Protein AF-A0A1V4ZPW0-F1 (afdb_monomer)

Solvent-accessible surface area (backbone atoms only — not comparable to full-atom values): 7933 Å² total; per-resid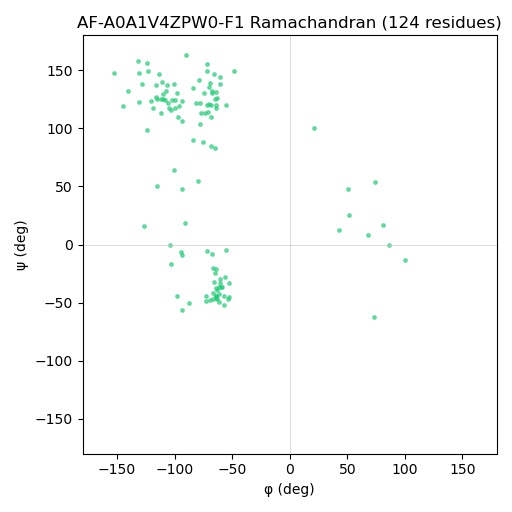ue (Å²): 132,87,80,79,78,72,47,75,40,82,42,55,74,86,48,45,63,61,53,55,51,51,39,50,75,73,66,39,44,84,73,50,71,47,78,46,73,70,92,68,37,38,42,32,38,43,30,31,36,48,96,92,44,53,44,28,39,36,30,70,43,55,82,87,48,66,41,77,53,52,36,92,83,38,66,76,41,47,64,49,57,50,47,38,34,59,51,67,65,43,45,60,46,87,61,87,72,76,69,85,78,88,52,88,77,69,94,70,74,42,93,75,76,76,74,77,77,71,95,70,82,81,76,77,75,130

Radius of gyration: 17.4 Å; Cα contacts (8 Å, |Δi|>4): 167; chains: 1; bounding box: 44×33×61 Å

Mean predicted aligned error: 10.49 Å

pLDDT: mean 77.68, std 17.96, range [37.91, 94.94]

Structure (mmCIF, N/CA/C/O backbone):
data_AF-A0A1V4ZPW0-F1
#
_entry.id   AF-A0A1V4ZPW0-F1
#
loop_
_atom_site.group_PDB
_atom_site.id
_atom_site.type_symbol
_atom_site.label_atom_id
_atom_site.label_alt_id
_atom_site.label_comp_id
_atom_site.label_asym_id
_atom_site.label_entity_id
_atom_site.label_seq_id
_atom_site.pdbx_PDB_ins_code
_atom_site.Cartn_x
_atom_site.Cartn_y
_atom_site.Cartn_z
_atom_site.occupancy
_atom_site.B_iso_or_equiv
_atom_site.auth_seq_id
_atom_site.auth_comp_id
_atom_site.auth_asym_id
_atom_site.auth_atom_id
_atom_site.pdbx_PDB_model_num
ATOM 1 N N . MET A 1 1 ? -31.311 -1.980 -9.239 1.00 44.72 1 MET A N 1
ATOM 2 C CA . MET A 1 1 ? -29.974 -2.332 -8.716 1.00 44.72 1 MET A CA 1
ATOM 3 C C . MET A 1 1 ? -29.218 -1.032 -8.534 1.00 44.72 1 MET A C 1
ATOM 5 O O . MET A 1 1 ? -28.925 -0.389 -9.532 1.00 44.72 1 MET A O 1
ATOM 9 N N . ASN A 1 2 ? -28.993 -0.593 -7.296 1.00 51.19 2 ASN A N 1
ATOM 10 C CA . ASN A 1 2 ? -28.161 0.583 -7.054 1.00 51.19 2 ASN A CA 1
ATOM 11 C C . ASN A 1 2 ? -26.709 0.144 -7.215 1.00 51.19 2 ASN A C 1
ATOM 13 O O . ASN A 1 2 ? -26.233 -0.698 -6.460 1.00 51.19 2 ASN A O 1
ATOM 17 N N . VAL A 1 3 ? -26.040 0.659 -8.242 1.00 61.50 3 VAL A N 1
ATOM 18 C CA . VAL A 1 3 ? -24.603 0.462 -8.412 1.00 61.50 3 VAL A CA 1
ATOM 19 C C . VAL A 1 3 ? -23.928 1.430 -7.450 1.00 61.50 3 VAL A C 1
ATOM 21 O O . VAL A 1 3 ? -23.930 2.637 -7.683 1.00 61.50 3 VAL A O 1
ATOM 24 N N . GLU A 1 4 ? -23.417 0.921 -6.332 1.00 62.97 4 GLU A N 1
ATOM 25 C CA . GLU A 1 4 ? -22.574 1.731 -5.459 1.00 62.97 4 GLU A CA 1
ATOM 26 C C . GLU A 1 4 ? -21.258 2.015 -6.185 1.00 62.97 4 GLU A C 1
ATOM 28 O O . GLU A 1 4 ? -20.538 1.105 -6.598 1.00 62.97 4 GLU A O 1
ATOM 33 N N . VAL A 1 5 ? -20.972 3.298 -6.400 1.00 68.38 5 VAL A N 1
ATOM 34 C CA . VAL A 1 5 ? -19.751 3.729 -7.078 1.00 68.38 5 VAL A CA 1
ATOM 35 C C . VAL A 1 5 ? -18.583 3.539 -6.116 1.00 68.38 5 VAL A C 1
ATOM 37 O O . VAL A 1 5 ? -18.486 4.227 -5.099 1.00 68.38 5 VAL A O 1
ATOM 40 N N . GLN A 1 6 ? -17.687 2.609 -6.440 1.00 71.25 6 GLN A N 1
ATOM 41 C CA . GLN A 1 6 ? -16.445 2.414 -5.699 1.00 71.25 6 GLN A CA 1
ATOM 42 C C . GLN A 1 6 ? -15.570 3.666 -5.830 1.00 71.25 6 GLN A C 1
ATOM 44 O O . GLN A 1 6 ? -15.190 4.065 -6.931 1.00 71.25 6 GLN A O 1
ATOM 49 N N . GLN A 1 7 ? -15.249 4.298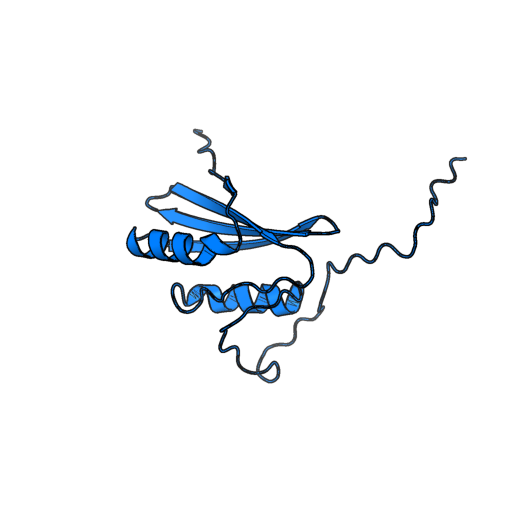 -4.701 1.00 83.31 7 GLN A N 1
ATOM 50 C CA . GLN A 1 7 ? -14.429 5.507 -4.685 1.00 83.31 7 GLN A CA 1
ATOM 51 C C . GLN A 1 7 ? -12.946 5.141 -4.776 1.00 83.31 7 GLN A C 1
ATOM 53 O O . GLN A 1 7 ? -12.424 4.423 -3.918 1.00 83.31 7 GLN A O 1
ATOM 58 N N . ILE A 1 8 ? -12.271 5.658 -5.805 1.00 91.12 8 ILE A N 1
ATOM 59 C CA . ILE A 1 8 ? -10.820 5.558 -5.984 1.00 91.12 8 ILE A CA 1
ATOM 60 C C . ILE A 1 8 ? -10.214 6.923 -5.671 1.00 91.12 8 ILE A C 1
ATOM 62 O O . ILE A 1 8 ? -10.569 7.921 -6.293 1.00 91.12 8 ILE A O 1
ATOM 66 N N . ILE A 1 9 ? -9.309 6.959 -4.701 1.00 93.06 9 ILE A N 1
ATOM 67 C CA . ILE A 1 9 ? -8.619 8.170 -4.262 1.00 93.06 9 ILE A CA 1
ATOM 68 C C . ILE A 1 9 ? -7.145 8.013 -4.577 1.00 93.06 9 ILE A C 1
ATOM 70 O O . ILE A 1 9 ? -6.514 7.041 -4.163 1.00 93.06 9 ILE A O 1
ATOM 74 N N . GLU A 1 10 ? -6.598 8.974 -5.307 1.00 93.25 10 GLU A N 1
ATOM 75 C CA . GLU A 1 10 ? -5.167 9.024 -5.567 1.00 93.25 10 GLU A CA 1
ATOM 76 C C . GLU A 1 10 ? -4.426 9.389 -4.286 1.00 93.25 10 GLU A C 1
ATOM 78 O O . GLU A 1 10 ? -4.861 10.225 -3.494 1.00 93.25 10 GLU A O 1
ATOM 83 N N . THR A 1 11 ? -3.336 8.690 -4.017 1.00 92.44 11 THR A N 1
ATOM 84 C CA . THR A 1 11 ? -2.563 8.850 -2.790 1.00 92.44 11 THR A CA 1
ATOM 85 C C . THR A 1 11 ? -1.091 8.772 -3.137 1.00 92.44 11 THR A C 1
ATOM 87 O O . THR A 1 11 ? -0.660 7.880 -3.868 1.00 92.44 11 THR A O 1
ATOM 90 N N . ASN A 1 12 ? -0.316 9.721 -2.620 1.00 92.81 12 ASN A N 1
ATOM 91 C CA . ASN A 1 12 ? 1.124 9.711 -2.814 1.00 92.81 12 ASN A CA 1
ATOM 92 C C . ASN A 1 12 ? 1.757 8.589 -1.996 1.00 92.81 12 ASN A C 1
ATOM 94 O O . ASN A 1 12 ? 1.250 8.184 -0.950 1.00 92.81 12 ASN A O 1
ATOM 98 N N . LEU A 1 13 ? 2.922 8.129 -2.443 1.00 90.12 13 LEU A N 1
ATOM 99 C CA . LEU A 1 13 ? 3.673 7.097 -1.739 1.00 90.12 13 LEU A CA 1
ATOM 100 C C . LEU A 1 13 ? 4.032 7.508 -0.297 1.00 90.12 13 LEU A C 1
ATOM 102 O O . LEU A 1 13 ? 3.975 6.673 0.604 1.00 90.12 13 LEU A O 1
ATOM 106 N N . SER A 1 14 ? 4.348 8.789 -0.072 1.00 91.12 14 SER A N 1
ATOM 107 C CA . SER A 1 14 ? 4.634 9.352 1.258 1.00 91.12 14 SER A CA 1
ATOM 108 C C . SER A 1 14 ? 3.458 9.227 2.225 1.00 91.12 14 SER A C 1
ATOM 110 O O . SER A 1 14 ? 3.653 9.029 3.423 1.00 91.12 14 SER A O 1
ATOM 112 N N . ASP A 1 15 ? 2.239 9.301 1.695 1.00 92.81 15 ASP A N 1
ATOM 113 C CA . ASP A 1 15 ? 1.011 9.387 2.482 1.00 92.81 15 ASP A CA 1
ATOM 114 C C . ASP A 1 15 ? 0.384 8.006 2.711 1.00 92.81 15 ASP A C 1
ATOM 116 O O . ASP A 1 15 ? -0.561 7.872 3.490 1.00 92.81 15 ASP A O 1
ATOM 120 N N . LEU A 1 16 ? 0.933 6.954 2.089 1.00 92.06 16 LEU A N 1
ATOM 121 C CA . LEU A 1 16 ? 0.424 5.589 2.196 1.00 92.06 16 LEU A CA 1
ATOM 122 C C . LEU A 1 16 ? 0.371 5.112 3.655 1.00 92.06 16 LEU A C 1
ATOM 124 O O . LEU A 1 16 ? -0.679 4.670 4.112 1.00 92.06 16 LEU A O 1
ATOM 128 N N . LEU A 1 17 ? 1.471 5.213 4.407 1.00 93.31 17 LEU A N 1
ATOM 129 C CA . LEU A 1 17 ? 1.503 4.765 5.807 1.00 93.31 17 LEU A CA 1
ATOM 130 C C . LEU A 1 17 ? 0.515 5.533 6.708 1.00 93.31 17 LEU A C 1
ATOM 132 O O . LEU A 1 17 ? -0.257 4.874 7.418 1.00 93.31 17 LEU A O 1
ATOM 136 N N . PRO A 1 18 ? 0.478 6.882 6.680 1.00 94.25 18 PRO A N 1
ATOM 137 C CA . PRO A 1 18 ? -0.536 7.656 7.392 1.00 94.25 18 PRO A CA 1
ATOM 138 C C . PRO A 1 18 ? -1.968 7.2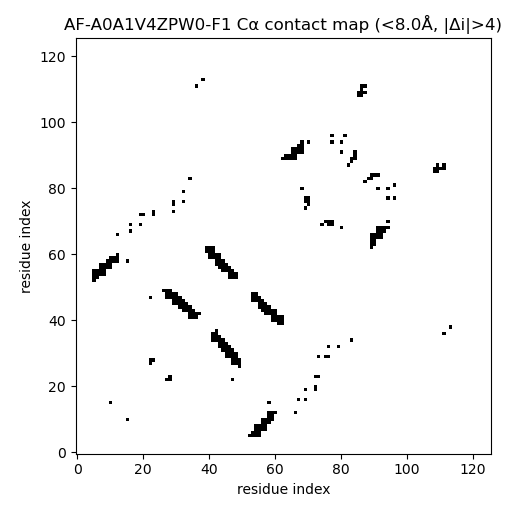31 7.052 1.00 94.25 18 PRO A C 1
ATOM 140 O O . PRO A 1 18 ? -2.765 6.988 7.958 1.00 94.25 18 PRO A O 1
ATOM 143 N N . VAL A 1 19 ? -2.286 7.069 5.763 1.00 94.12 19 VAL A N 1
ATOM 144 C CA . VAL A 1 19 ? -3.626 6.676 5.303 1.00 94.12 19 VAL A CA 1
ATOM 145 C C . VAL A 1 19 ? -3.999 5.283 5.804 1.00 94.12 19 VAL A C 1
ATOM 147 O O . VAL A 1 19 ? -5.088 5.087 6.340 1.00 94.12 19 VAL A O 1
ATOM 150 N N . VAL A 1 20 ? -3.098 4.308 5.680 1.00 94.00 20 VAL A N 1
ATOM 151 C CA . VAL A 1 20 ? -3.343 2.925 6.119 1.00 94.00 20 VAL A CA 1
ATOM 152 C C . VAL A 1 20 ? -3.551 2.858 7.634 1.00 94.00 20 VAL A C 1
ATOM 154 O O . VAL A 1 20 ? -4.437 2.140 8.107 1.00 94.00 20 VAL A O 1
ATOM 157 N N . THR A 1 21 ? -2.785 3.645 8.392 1.00 94.38 21 THR A N 1
ATOM 158 C CA . THR A 1 21 ? -2.919 3.752 9.852 1.00 94.38 21 THR A CA 1
ATOM 159 C C . THR A 1 21 ? -4.251 4.388 10.240 1.00 94.38 21 THR A C 1
ATOM 161 O O . THR A 1 21 ? -4.973 3.839 11.072 1.00 94.38 21 THR A O 1
ATOM 164 N N . ALA A 1 22 ? -4.628 5.497 9.593 1.00 94.31 22 ALA A N 1
ATOM 165 C CA . ALA A 1 22 ? -5.920 6.143 9.807 1.00 94.31 22 ALA A CA 1
ATOM 166 C C . ALA A 1 22 ? -7.075 5.169 9.535 1.00 94.31 22 ALA A C 1
ATOM 168 O O . ALA A 1 22 ? -7.965 5.016 10.368 1.00 94.31 22 ALA A O 1
ATOM 169 N N . ARG A 1 23 ? -7.001 4.398 8.442 1.00 93.50 23 ARG A N 1
ATOM 170 C CA . ARG A 1 23 ? -8.018 3.386 8.124 1.00 93.50 23 ARG A CA 1
ATOM 171 C C . ARG A 1 23 ? -8.105 2.270 9.141 1.00 93.50 23 ARG A C 1
ATOM 173 O O . ARG A 1 23 ? -9.204 1.812 9.445 1.00 93.50 23 ARG A O 1
ATOM 180 N N . LYS A 1 24 ? -6.971 1.844 9.693 1.00 92.94 24 LYS A N 1
ATOM 181 C CA . LYS A 1 24 ? -6.968 0.857 10.772 1.00 92.94 24 LYS A CA 1
ATOM 182 C C . LYS A 1 24 ? -7.654 1.404 12.024 1.00 92.94 24 LYS A C 1
ATOM 184 O O . LYS A 1 24 ? -8.481 0.703 12.604 1.00 92.94 24 LYS A O 1
ATOM 189 N N . ASN A 1 25 ? -7.356 2.649 12.393 1.00 93.81 25 ASN A N 1
ATOM 190 C CA . ASN A 1 25 ? -7.954 3.326 13.548 1.00 93.81 25 ASN A CA 1
ATOM 191 C C . ASN A 1 25 ? -9.459 3.575 13.365 1.00 93.81 25 ASN A C 1
ATOM 193 O O . ASN A 1 25 ? -10.222 3.491 14.321 1.00 93.81 25 ASN A O 1
ATOM 197 N N . GLU A 1 26 ? -9.908 3.811 12.132 1.00 92.12 26 GLU A N 1
ATOM 198 C CA . GLU A 1 26 ? -11.326 3.924 11.775 1.00 92.12 26 GLU A CA 1
ATOM 199 C C . GLU A 1 26 ? -12.082 2.582 11.815 1.00 92.12 26 GLU A C 1
ATOM 201 O O . GLU A 1 26 ? -13.303 2.572 11.623 1.00 92.12 26 GLU A O 1
ATOM 206 N N . GLY A 1 27 ? -11.390 1.459 12.041 1.00 92.56 27 GLY A N 1
ATOM 207 C CA . GLY A 1 27 ? -11.974 0.118 12.073 1.00 92.56 27 GLY A CA 1
ATOM 208 C C . GLY A 1 27 ? -12.191 -0.511 10.694 1.00 92.56 27 GLY A C 1
ATOM 209 O O . GLY A 1 27 ? -12.956 -1.467 10.575 1.00 92.56 27 GLY A O 1
ATOM 210 N N . CYS A 1 28 ? -11.548 0.006 9.644 1.00 93.12 28 CYS A N 1
ATOM 211 C CA . CYS A 1 28 ? -11.644 -0.566 8.303 1.00 93.12 28 CYS A CA 1
ATOM 212 C C . CYS A 1 28 ? -10.886 -1.900 8.212 1.00 93.12 28 CYS A C 1
ATOM 214 O O . CYS A 1 28 ? -9.856 -2.109 8.863 1.00 93.12 28 CYS A O 1
ATOM 216 N N . ARG A 1 29 ? -11.364 -2.805 7.352 1.00 92.06 29 ARG A N 1
ATOM 217 C CA . ARG A 1 29 ? -10.655 -4.049 7.011 1.00 92.06 29 ARG A CA 1
ATOM 218 C C . ARG A 1 29 ? -9.950 -3.911 5.668 1.00 92.06 29 ARG A C 1
ATOM 220 O O . ARG A 1 29 ? -10.522 -3.382 4.719 1.00 92.06 29 ARG A O 1
ATOM 227 N N . LEU A 1 30 ? -8.722 -4.417 5.577 1.00 93.00 30 LEU A N 1
ATOM 228 C CA . LEU A 1 30 ? -8.021 -4.558 4.304 1.00 93.00 30 LEU A CA 1
ATOM 229 C C . LEU A 1 30 ? -8.664 -5.701 3.507 1.00 93.00 30 LEU A C 1
ATOM 231 O O . LEU A 1 30 ? -8.679 -6.838 3.977 1.00 93.00 30 LEU A O 1
ATOM 235 N N . VAL A 1 31 ? -9.189 -5.392 2.322 1.00 92.25 31 VAL A N 1
ATOM 236 C CA . VAL A 1 31 ? -9.876 -6.357 1.448 1.00 92.25 31 VAL A CA 1
ATOM 237 C C . VAL A 1 31 ? -8.905 -6.954 0.443 1.00 92.25 31 VAL A C 1
ATOM 239 O O . VAL A 1 31 ? -8.755 -8.170 0.368 1.00 92.25 31 VAL A O 1
ATOM 242 N N . ALA A 1 32 ? -8.248 -6.089 -0.327 1.00 92.00 32 ALA A N 1
ATOM 243 C CA . ALA A 1 32 ? -7.385 -6.497 -1.421 1.00 92.00 32 ALA A CA 1
ATOM 244 C C . ALA A 1 32 ? -6.303 -5.451 -1.679 1.00 92.00 32 ALA A C 1
ATOM 246 O O . ALA A 1 32 ? -6.532 -4.247 -1.535 1.00 92.00 32 ALA A O 1
ATOM 247 N N . ILE A 1 33 ? -5.142 -5.932 -2.114 1.00 93.38 33 ILE A N 1
ATOM 248 C CA . ILE A 1 33 ? -4.086 -5.116 -2.704 1.00 93.38 33 ILE A CA 1
ATOM 249 C C . ILE A 1 33 ? -3.870 -5.657 -4.106 1.00 93.38 33 ILE A C 1
ATOM 251 O O . ILE A 1 33 ? -3.619 -6.848 -4.288 1.00 93.38 33 ILE A O 1
ATOM 255 N N . THR A 1 34 ? -3.996 -4.786 -5.096 1.00 91.56 34 THR A N 1
ATOM 256 C CA . THR A 1 34 ? -3.791 -5.143 -6.500 1.00 91.56 34 THR A CA 1
ATOM 257 C C . THR A 1 34 ? -2.725 -4.245 -7.098 1.00 91.56 34 THR A C 1
ATOM 259 O O . THR A 1 34 ? -2.566 -3.103 -6.673 1.00 91.56 34 THR A O 1
ATOM 262 N N . ALA A 1 35 ? -1.977 -4.773 -8.060 1.00 90.19 35 ALA A N 1
ATOM 263 C CA . ALA A 1 35 ? -0.981 -4.025 -8.807 1.00 90.19 35 ALA A CA 1
ATOM 264 C C . ALA A 1 35 ? -1.217 -4.215 -10.298 1.00 90.19 35 ALA A C 1
ATOM 266 O O . ALA A 1 35 ? -1.492 -5.325 -10.754 1.00 90.19 35 ALA A O 1
ATOM 267 N N . THR A 1 36 ? -1.091 -3.128 -11.047 1.00 89.19 36 THR A N 1
ATOM 268 C CA . THR A 1 36 ? -1.130 -3.119 -12.508 1.00 89.19 36 THR A CA 1
ATOM 269 C C . THR A 1 36 ? 0.061 -2.324 -13.023 1.00 89.19 36 THR A C 1
ATOM 271 O O . THR A 1 36 ? 0.519 -1.385 -12.376 1.00 89.19 36 THR A O 1
ATOM 274 N N . THR A 1 37 ? 0.597 -2.703 -14.180 1.00 84.31 37 THR A N 1
ATOM 275 C CA . THR A 1 37 ? 1.665 -1.950 -14.844 1.00 84.31 37 THR A CA 1
ATOM 276 C C . THR A 1 37 ? 1.115 -1.213 -16.059 1.00 84.31 37 THR A C 1
ATOM 278 O O . THR A 1 37 ? 0.348 -1.777 -16.834 1.00 84.31 37 THR A O 1
ATOM 281 N N . ASN A 1 38 ? 1.528 0.041 -16.232 1.00 79.75 38 ASN A N 1
ATOM 282 C CA . ASN A 1 38 ? 1.230 0.854 -17.412 1.00 79.75 38 ASN A CA 1
ATOM 283 C C . ASN A 1 38 ? 2.532 1.170 -18.175 1.00 79.75 38 ASN A C 1
ATOM 285 O O . ASN A 1 38 ? 2.888 2.326 -18.406 1.00 79.75 38 ASN A O 1
ATOM 289 N N . GLY A 1 39 ? 3.330 0.128 -18.444 1.00 75.75 39 GLY A N 1
ATOM 290 C CA . GLY A 1 39 ? 4.620 0.191 -19.146 1.00 75.75 39 GLY A CA 1
ATOM 291 C C . GLY A 1 39 ? 5.763 0.800 -18.323 1.00 75.75 39 GLY A C 1
ATOM 292 O O . GLY A 1 39 ? 6.748 0.121 -18.017 1.00 75.75 39 GLY A O 1
ATOM 293 N N . ASN A 1 40 ? 5.630 2.070 -17.930 1.00 78.38 40 ASN A N 1
ATOM 294 C CA . ASN A 1 40 ? 6.664 2.835 -17.219 1.00 78.38 40 ASN A CA 1
ATOM 295 C C . ASN A 1 40 ? 6.410 3.000 -15.716 1.00 78.38 40 ASN A C 1
ATOM 297 O O . ASN A 1 40 ? 7.339 3.329 -14.979 1.00 78.38 40 ASN A O 1
ATOM 301 N N . ARG A 1 41 ? 5.178 2.772 -15.252 1.00 87.25 41 ARG A N 1
ATOM 302 C CA . ARG A 1 41 ? 4.768 2.954 -13.851 1.00 87.25 41 ARG A CA 1
ATOM 303 C C . ARG A 1 41 ? 3.991 1.741 -13.348 1.00 87.25 41 ARG A C 1
ATOM 305 O O . ARG A 1 41 ? 3.430 0.985 -14.148 1.00 87.25 41 ARG A O 1
ATOM 312 N N . TYR A 1 42 ? 3.961 1.575 -12.032 1.00 89.56 42 TYR A N 1
ATOM 313 C CA . TYR A 1 42 ? 3.081 0.632 -11.352 1.00 89.56 42 TYR A CA 1
ATOM 314 C C . TYR A 1 42 ? 1.974 1.397 -10.635 1.00 89.56 42 TYR A C 1
ATOM 316 O O . TYR A 1 42 ? 2.241 2.357 -9.915 1.00 89.56 42 TYR A O 1
ATOM 324 N N . GLU A 1 43 ? 0.741 0.954 -10.828 1.00 91.19 43 GLU A N 1
ATOM 325 C CA . GLU A 1 43 ? -0.435 1.437 -10.117 1.00 91.19 43 GLU A CA 1
ATOM 326 C C . GLU A 1 43 ? -0.842 0.380 -9.094 1.00 91.19 43 GLU A C 1
ATOM 328 O O . GLU A 1 43 ? -1.162 -0.755 -9.451 1.00 91.19 43 GLU A O 1
ATOM 333 N N . LEU A 1 44 ? -0.798 0.748 -7.818 1.00 92.50 44 LEU A N 1
ATOM 334 C CA . LEU A 1 44 ? -1.157 -0.096 -6.686 1.00 92.50 44 LEU A CA 1
ATOM 335 C C . LEU A 1 44 ? -2.475 0.384 -6.100 1.00 92.50 44 LEU A C 1
ATOM 337 O O . LEU A 1 44 ? -2.586 1.537 -5.695 1.00 92.50 44 LEU A O 1
ATOM 341 N N . CYS A 1 45 ? -3.458 -0.500 -6.005 1.00 94.00 45 CYS A N 1
ATOM 342 C CA . CYS A 1 45 ? -4.767 -0.191 -5.449 1.00 94.00 45 CYS A CA 1
ATOM 343 C C . CYS A 1 45 ? -4.963 -0.936 -4.126 1.00 94.00 45 CYS A C 1
ATOM 345 O O . CYS A 1 45 ? -5.084 -2.164 -4.105 1.00 94.00 45 CYS A O 1
ATOM 347 N N . TYR A 1 46 ? -5.027 -0.181 -3.030 1.00 94.50 46 TYR A N 1
ATOM 348 C CA . TYR A 1 46 ? -5.296 -0.660 -1.676 1.00 94.50 46 TYR A CA 1
ATOM 349 C C . TYR A 1 46 ? -6.776 -0.471 -1.353 1.00 94.50 46 TYR A C 1
ATOM 351 O O . TYR A 1 46 ? -7.238 0.657 -1.186 1.00 94.50 46 TYR A O 1
ATOM 359 N N . SER A 1 47 ? -7.524 -1.566 -1.272 1.00 93.75 47 SER A N 1
ATOM 360 C CA . SER A 1 47 ? -8.968 -1.536 -1.033 1.00 93.75 47 SER A CA 1
ATOM 361 C C . SER A 1 47 ? -9.284 -1.825 0.429 1.00 93.75 47 SER A C 1
ATOM 363 O O . SER A 1 47 ? -8.911 -2.877 0.957 1.00 93.75 47 SER A O 1
ATOM 365 N N . PHE A 1 48 ? -10.007 -0.909 1.065 1.00 94.00 48 PHE A N 1
ATOM 366 C CA . PHE A 1 48 ? -10.477 -1.023 2.441 1.00 94.00 48 PHE A CA 1
ATOM 367 C C . PHE A 1 48 ? -11.996 -1.058 2.466 1.00 94.00 48 PHE A C 1
ATOM 369 O O . PHE A 1 48 ? -12.633 -0.267 1.780 1.00 94.00 48 PHE A O 1
ATOM 376 N N . ASP A 1 49 ? -12.571 -1.939 3.273 1.00 92.69 49 ASP A N 1
ATOM 377 C CA . ASP A 1 49 ? -14.016 -2.006 3.477 1.00 92.69 49 ASP A CA 1
ATOM 378 C C . ASP A 1 49 ? -14.398 -1.555 4.884 1.00 92.69 49 ASP A C 1
ATOM 380 O O . ASP A 1 49 ? -13.734 -1.896 5.871 1.00 92.69 49 ASP A O 1
ATOM 384 N N . LYS A 1 50 ? -15.501 -0.812 4.957 1.00 89.56 50 LYS A N 1
ATOM 385 C CA . LYS A 1 50 ? -16.176 -0.444 6.197 1.00 89.56 50 LYS A CA 1
ATOM 386 C C . LYS A 1 50 ? -17.682 -0.408 5.958 1.00 89.56 50 LYS A C 1
ATOM 388 O O . LYS A 1 50 ? -18.165 0.378 5.152 1.00 89.56 50 LYS A O 1
ATOM 393 N N . HIS A 1 51 ? -18.428 -1.249 6.676 1.00 86.94 51 HIS A N 1
ATOM 394 C CA . HIS A 1 51 ? -19.893 -1.347 6.573 1.00 86.94 51 HIS A CA 1
ATOM 395 C C . HIS A 1 51 ? -20.406 -1.503 5.128 1.00 86.94 51 HIS A C 1
ATOM 397 O O . HIS A 1 51 ? -21.329 -0.800 4.728 1.00 86.94 51 HIS A O 1
ATOM 403 N N . TYR A 1 52 ? -19.805 -2.419 4.357 1.00 82.38 52 TYR A N 1
ATOM 404 C CA . TYR A 1 52 ? -20.130 -2.687 2.945 1.00 82.38 52 TYR A CA 1
ATOM 405 C C . TYR A 1 52 ? -19.770 -1.564 1.966 1.00 82.38 52 TYR A C 1
ATOM 407 O O . TYR A 1 52 ? -20.099 -1.657 0.788 1.00 82.38 52 TYR A O 1
ATOM 415 N N . ARG A 1 53 ? -19.059 -0.528 2.425 1.00 86.19 53 ARG A N 1
ATOM 416 C CA . ARG A 1 53 ? -18.508 0.520 1.568 1.00 86.19 53 ARG A CA 1
ATOM 417 C C . ARG A 1 53 ? -17.020 0.295 1.374 1.00 86.19 53 ARG A C 1
ATOM 419 O O . ARG A 1 53 ? -16.238 0.387 2.324 1.00 86.19 53 ARG A O 1
ATOM 426 N N . VAL A 1 54 ? -16.641 0.039 0.125 1.00 89.06 54 VAL A N 1
ATOM 427 C CA . VAL A 1 54 ? -15.248 -0.152 -0.277 1.00 89.06 54 VAL A CA 1
ATOM 428 C C . VAL A 1 54 ? -14.663 1.170 -0.760 1.00 89.06 54 VAL A C 1
ATOM 430 O O . VAL A 1 54 ? -15.156 1.780 -1.708 1.00 89.06 54 VAL A O 1
ATOM 433 N N . GLN A 1 55 ? -13.565 1.581 -0.137 1.00 92.00 55 GLN A N 1
ATOM 434 C CA . GLN A 1 55 ? -12.775 2.740 -0.524 1.00 92.00 55 GLN A CA 1
ATOM 435 C C . GLN A 1 55 ? -11.384 2.284 -0.951 1.00 92.00 55 GLN A C 1
ATOM 437 O O . GLN A 1 55 ? -10.696 1.566 -0.224 1.00 92.00 55 GLN A O 1
ATOM 442 N N . THR A 1 56 ? -10.968 2.699 -2.143 1.00 94.19 56 THR A N 1
ATOM 443 C CA . THR A 1 56 ? -9.702 2.281 -2.750 1.00 94.19 56 THR A CA 1
ATOM 444 C C . THR A 1 56 ? -8.723 3.439 -2.797 1.00 94.19 56 THR A C 1
ATOM 446 O O . THR A 1 56 ? -9.050 4.510 -3.295 1.00 94.19 56 THR A O 1
ATOM 449 N N . HIS A 1 57 ? -7.509 3.216 -2.309 1.00 94.44 57 HIS A N 1
ATOM 450 C CA . HIS A 1 57 ? -6.392 4.142 -2.446 1.00 94.44 57 HIS A CA 1
ATOM 451 C C . HIS A 1 57 ? -5.485 3.687 -3.575 1.00 94.44 57 HIS A C 1
ATOM 453 O O . HIS A 1 57 ? -4.914 2.599 -3.502 1.00 94.44 57 HIS A O 1
ATOM 459 N N . ARG A 1 58 ? -5.365 4.512 -4.614 1.00 94.94 58 ARG A N 1
ATOM 460 C CA . ARG A 1 58 ? -4.469 4.270 -5.740 1.00 94.94 58 ARG A CA 1
ATOM 461 C C . ARG A 1 58 ? -3.160 5.013 -5.520 1.00 94.94 58 ARG A C 1
ATOM 463 O O . ARG A 1 58 ? -3.151 6.237 -5.441 1.00 94.94 58 ARG A O 1
ATOM 470 N N . VAL A 1 59 ? -2.069 4.265 -5.456 1.00 94.06 59 VAL A N 1
ATOM 471 C CA . VAL A 1 59 ? -0.705 4.780 -5.358 1.00 94.06 59 VAL A CA 1
ATOM 472 C C . VAL A 1 59 ? 0.026 4.459 -6.649 1.00 94.06 59 VAL A C 1
ATOM 474 O O . VAL A 1 59 ? 0.108 3.300 -7.052 1.00 94.06 59 VAL A O 1
ATOM 477 N N . THR A 1 60 ? 0.577 5.484 -7.284 1.00 92.31 60 THR A N 1
ATOM 478 C CA . THR A 1 60 ? 1.374 5.328 -8.500 1.00 92.31 60 THR A CA 1
ATOM 479 C C . THR A 1 60 ? 2.848 5.441 -8.148 1.00 92.31 60 THR A C 1
ATOM 481 O O . THR A 1 60 ? 3.271 6.445 -7.581 1.00 92.31 60 THR A O 1
ATOM 484 N N . ILE A 1 61 ? 3.633 4.427 -8.506 1.00 90.69 61 ILE A N 1
ATOM 485 C CA . ILE A 1 61 ? 5.080 4.392 -8.276 1.00 90.69 61 ILE A CA 1
ATOM 486 C C . ILE A 1 61 ? 5.845 4.180 -9.585 1.00 90.69 61 ILE A C 1
ATOM 488 O O . ILE A 1 61 ? 5.321 3.643 -10.567 1.00 90.69 61 ILE A O 1
ATOM 492 N N . SER A 1 62 ? 7.101 4.607 -9.603 1.00 88.56 62 SER A N 1
ATOM 493 C CA . SER A 1 62 ? 8.033 4.397 -10.710 1.00 88.56 62 SER A CA 1
ATOM 494 C C . SER A 1 62 ? 8.806 3.085 -10.532 1.00 88.56 62 SER A C 1
ATOM 496 O O . SER A 1 62 ? 8.857 2.501 -9.447 1.00 88.56 62 SER A O 1
ATOM 498 N N . LYS A 1 63 ? 9.430 2.590 -11.607 1.00 80.31 63 LYS A N 1
ATOM 499 C CA . LYS A 1 63 ? 10.338 1.437 -11.513 1.00 80.31 63 LYS A CA 1
ATOM 500 C C . LYS A 1 63 ? 11.534 1.798 -10.621 1.00 80.31 63 LYS A C 1
ATOM 502 O O . LYS A 1 63 ? 12.211 2.782 -10.889 1.00 80.31 63 LYS A O 1
ATOM 507 N N . GLY A 1 64 ? 11.794 0.986 -9.597 1.00 80.94 64 GLY A N 1
ATOM 508 C CA . GLY A 1 64 ? 12.877 1.201 -8.627 1.00 80.94 64 GLY A CA 1
ATOM 509 C C . GLY A 1 64 ? 12.428 1.823 -7.303 1.00 80.94 64 GLY A C 1
ATOM 510 O O . GLY A 1 64 ? 13.172 1.746 -6.326 1.00 80.94 64 GLY A O 1
ATOM 511 N N . ASP A 1 65 ? 11.206 2.357 -7.232 1.00 84.75 65 ASP A N 1
ATOM 512 C CA . ASP A 1 65 ? 10.653 2.847 -5.972 1.00 84.75 65 ASP A CA 1
ATOM 513 C C . ASP A 1 65 ? 10.430 1.691 -4.990 1.00 84.75 65 ASP A C 1
ATOM 515 O O . ASP A 1 65 ? 10.103 0.559 -5.365 1.00 84.75 65 ASP A O 1
ATOM 519 N N . THR A 1 66 ? 10.607 1.992 -3.705 1.00 86.38 66 THR A N 1
ATOM 520 C CA . THR A 1 66 ? 10.421 1.030 -2.620 1.00 86.38 66 THR A CA 1
ATOM 521 C C . THR A 1 66 ? 9.185 1.398 -1.812 1.00 86.38 66 THR A C 1
ATOM 523 O O . THR A 1 66 ? 9.070 2.510 -1.304 1.00 86.38 66 THR A O 1
ATOM 526 N N . LEU A 1 67 ? 8.263 0.449 -1.676 1.00 88.69 67 LEU A N 1
ATOM 527 C CA . LEU A 1 67 ? 7.070 0.590 -0.856 1.00 88.69 67 LEU A CA 1
ATOM 528 C C . LEU A 1 67 ? 7.392 0.374 0.624 1.00 88.69 67 LEU A C 1
ATOM 530 O O . LEU A 1 67 ? 8.148 -0.545 0.957 1.00 88.69 67 LEU A O 1
ATOM 534 N N . PRO A 1 68 ? 6.780 1.142 1.536 1.00 90.88 68 PRO A N 1
ATOM 535 C CA . PRO A 1 68 ? 6.795 0.787 2.945 1.00 90.88 68 PRO A CA 1
ATOM 536 C C . PRO A 1 68 ? 5.940 -0.465 3.190 1.00 90.88 68 PRO A C 1
ATOM 538 O O . PRO A 1 68 ? 4.845 -0.596 2.639 1.00 90.88 68 PRO A O 1
ATOM 541 N N . SER A 1 69 ? 6.418 -1.378 4.036 1.00 89.81 69 SER A N 1
ATOM 542 C CA . SER A 1 69 ? 5.607 -2.507 4.496 1.00 89.81 69 SER A CA 1
ATOM 543 C C . SER A 1 69 ? 4.470 -2.016 5.391 1.00 89.81 69 SER A C 1
ATOM 545 O O . SER A 1 69 ? 4.673 -1.247 6.330 1.00 89.81 69 SER A O 1
ATOM 547 N N . ILE A 1 70 ? 3.268 -2.503 5.110 1.00 91.88 70 ILE A N 1
ATOM 548 C CA . ILE A 1 70 ? 2.063 -2.288 5.906 1.00 91.88 70 ILE A CA 1
ATOM 549 C C . ILE A 1 70 ? 1.693 -3.532 6.725 1.00 91.88 70 ILE A C 1
ATOM 551 O O . ILE A 1 70 ? 0.727 -3.490 7.489 1.00 91.88 70 ILE A O 1
ATOM 555 N N . THR A 1 71 ? 2.470 -4.618 6.617 1.00 89.88 71 THR A N 1
ATOM 556 C CA . THR A 1 71 ? 2.287 -5.861 7.388 1.00 89.88 71 THR A CA 1
ATOM 557 C C . THR A 1 71 ? 2.218 -5.613 8.902 1.00 89.88 71 THR A C 1
ATOM 559 O O . THR A 1 71 ? 1.461 -6.287 9.598 1.00 89.88 71 THR A O 1
ATOM 562 N N . GLY A 1 72 ? 2.936 -4.608 9.422 1.00 88.12 72 GLY A N 1
ATOM 563 C CA . GLY A 1 72 ? 2.869 -4.224 10.840 1.00 88.12 72 GLY A CA 1
ATOM 564 C C . GLY A 1 72 ? 1.507 -3.673 11.290 1.00 88.12 72 GLY A C 1
ATOM 565 O O . GLY A 1 72 ? 1.170 -3.768 12.465 1.00 88.12 72 GLY A O 1
ATOM 566 N N . ILE A 1 73 ? 0.706 -3.132 10.365 1.00 91.75 73 ILE A N 1
ATOM 567 C CA . ILE A 1 73 ? -0.638 -2.587 10.632 1.00 91.75 73 ILE A CA 1
ATOM 568 C C . ILE A 1 73 ? -1.709 -3.627 10.272 1.00 91.75 73 ILE A C 1
ATOM 570 O O . ILE A 1 73 ? -2.669 -3.851 11.017 1.00 91.75 73 ILE A O 1
ATOM 574 N N . TYR A 1 74 ? -1.535 -4.278 9.121 1.00 91.62 74 TYR A N 1
ATOM 575 C CA . TYR A 1 74 ? -2.398 -5.337 8.615 1.00 91.62 74 TYR A CA 1
ATOM 576 C C . TYR A 1 74 ? -1.565 -6.591 8.351 1.00 91.62 74 TYR A C 1
ATOM 578 O O . TYR A 1 74 ? -0.994 -6.713 7.270 1.00 91.62 74 TYR A O 1
ATOM 586 N N . PRO A 1 75 ? -1.552 -7.574 9.267 1.00 88.62 75 PRO A N 1
ATOM 587 C CA . PRO A 1 75 ? -0.806 -8.818 9.063 1.00 88.62 75 PRO A CA 1
ATOM 588 C C . PRO A 1 75 ? -1.187 -9.561 7.772 1.00 88.62 75 PRO A C 1
ATOM 590 O O . PRO A 1 75 ? -0.356 -10.229 7.165 1.00 88.62 75 PRO A O 1
ATOM 593 N N . SER A 1 76 ? -2.430 -9.396 7.301 1.00 87.50 76 SER A N 1
ATOM 594 C CA . SER A 1 76 ? -2.906 -9.948 6.027 1.00 87.50 76 SER A CA 1
ATOM 595 C C . SER A 1 76 ? -2.195 -9.375 4.795 1.00 87.50 76 SER A C 1
ATOM 597 O O . SER A 1 76 ? -2.177 -10.028 3.752 1.00 87.50 76 SER A O 1
ATOM 599 N N . ALA A 1 77 ? -1.569 -8.198 4.898 1.00 90.00 77 ALA A N 1
ATOM 600 C CA . ALA A 1 77 ? -0.801 -7.590 3.815 1.00 90.00 77 ALA A CA 1
ATOM 601 C C . ALA A 1 77 ? 0.463 -8.380 3.451 1.00 90.00 77 ALA A C 1
ATOM 603 O O . ALA A 1 77 ? 0.952 -8.259 2.332 1.00 90.00 77 ALA A O 1
ATOM 604 N N . PHE A 1 78 ? 0.949 -9.239 4.350 1.00 86.81 78 PHE A N 1
ATOM 605 C CA . PHE A 1 78 ? 2.141 -10.054 4.138 1.00 86.81 78 PHE A CA 1
ATOM 606 C C . PHE A 1 78 ? 2.099 -10.860 2.834 1.00 86.81 78 PHE A C 1
ATOM 608 O O . PHE A 1 78 ? 3.078 -10.902 2.088 1.00 86.81 78 PHE A O 1
ATOM 615 N N . VAL A 1 79 ? 0.968 -11.509 2.537 1.00 86.56 79 VAL A N 1
ATOM 616 C CA . VAL A 1 79 ? 0.825 -12.318 1.315 1.00 86.56 79 VAL A CA 1
ATOM 617 C C . VAL A 1 79 ? 0.945 -11.421 0.086 1.00 86.56 79 VAL A C 1
ATOM 619 O O . VAL A 1 79 ? 1.728 -11.710 -0.812 1.00 86.56 79 VAL A O 1
ATOM 622 N N . TYR A 1 80 ? 0.254 -10.284 0.094 1.00 89.06 80 TYR A N 1
ATOM 623 C CA . TYR A 1 80 ? 0.283 -9.320 -0.999 1.00 89.06 80 TYR A CA 1
ATOM 624 C C . TYR A 1 80 ? 1.669 -8.706 -1.212 1.00 89.06 80 TYR A C 1
ATOM 626 O O . TYR A 1 80 ? 2.133 -8.648 -2.342 1.00 89.06 80 TYR A O 1
ATOM 634 N N . GLU A 1 81 ? 2.372 -8.298 -0.154 1.00 88.44 81 GLU A N 1
ATOM 635 C CA . GLU A 1 81 ? 3.736 -7.761 -0.263 1.00 88.44 81 GLU A CA 1
ATOM 636 C C . GLU A 1 81 ? 4.703 -8.780 -0.881 1.00 88.44 81 GLU A C 1
ATOM 638 O O . GLU A 1 81 ? 5.567 -8.420 -1.684 1.00 88.44 81 GLU A O 1
ATOM 643 N N . ASN A 1 82 ? 4.531 -10.064 -0.558 1.00 83.88 82 ASN A N 1
ATOM 644 C CA . ASN A 1 82 ? 5.285 -11.135 -1.202 1.00 83.88 82 ASN A CA 1
ATOM 645 C C . ASN A 1 82 ? 4.916 -11.292 -2.686 1.00 83.88 82 ASN A C 1
ATOM 647 O O . ASN A 1 82 ? 5.814 -11.439 -3.510 1.00 83.88 82 ASN A O 1
ATOM 651 N N . GLU A 1 83 ? 3.632 -11.219 -3.052 1.00 84.50 83 GLU A N 1
ATOM 652 C CA . GLU A 1 83 ? 3.199 -11.234 -4.459 1.00 84.50 83 GLU A CA 1
ATOM 653 C C . GLU A 1 83 ? 3.766 -10.046 -5.254 1.00 84.50 83 GLU A C 1
ATOM 655 O O . GLU A 1 83 ? 4.270 -10.222 -6.364 1.00 84.50 83 GLU A O 1
ATOM 660 N N . LEU A 1 84 ? 3.766 -8.841 -4.678 1.00 87.06 84 LEU A N 1
ATOM 661 C CA . LEU A 1 84 ? 4.357 -7.650 -5.300 1.00 87.06 84 LEU A CA 1
ATOM 662 C C . LEU A 1 84 ? 5.863 -7.816 -5.542 1.00 87.06 84 LEU A C 1
ATOM 664 O O . LEU A 1 84 ? 6.385 -7.390 -6.571 1.00 87.06 84 LEU A O 1
ATOM 668 N N . ARG A 1 85 ? 6.570 -8.480 -4.629 1.00 84.00 85 ARG A N 1
ATOM 669 C CA . ARG A 1 85 ? 7.999 -8.764 -4.786 1.00 84.00 85 ARG A CA 1
ATOM 670 C C . ARG A 1 85 ? 8.261 -9.852 -5.828 1.00 84.00 85 ARG A C 1
ATOM 672 O O . ARG A 1 85 ? 9.113 -9.676 -6.695 1.00 84.00 85 ARG A O 1
ATOM 679 N N . ASP A 1 86 ? 7.542 -10.967 -5.746 1.00 79.75 86 ASP A N 1
ATOM 680 C CA . ASP A 1 86 ? 7.779 -12.144 -6.585 1.00 79.75 86 ASP A CA 1
ATOM 681 C C . ASP A 1 86 ? 7.330 -11.924 -8.022 1.00 79.75 86 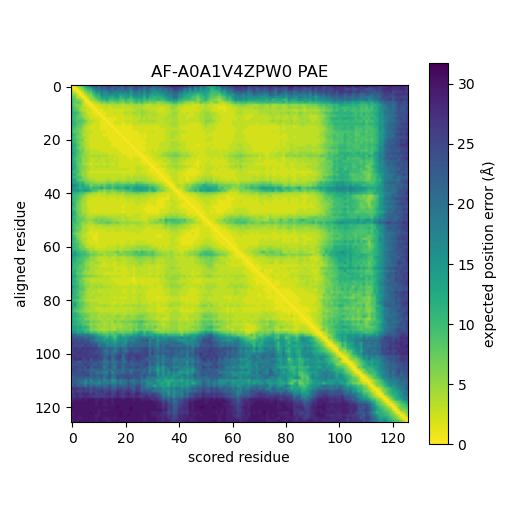ASP A C 1
ATOM 683 O O . ASP A 1 86 ? 8.022 -12.320 -8.960 1.00 79.75 86 ASP A O 1
ATOM 687 N N . ILE A 1 87 ? 6.149 -11.329 -8.190 1.00 80.81 87 ILE A N 1
ATOM 688 C CA . ILE A 1 87 ? 5.593 -11.104 -9.507 1.00 80.81 87 ILE A CA 1
ATOM 689 C C . ILE A 1 87 ? 6.124 -9.768 -10.038 1.00 80.81 87 ILE A C 1
ATOM 691 O O . ILE A 1 87 ? 6.649 -9.751 -11.150 1.00 80.81 87 ILE A O 1
ATOM 695 N N . PHE A 1 88 ? 6.033 -8.669 -9.259 1.00 78.50 88 PHE A N 1
ATOM 696 C CA . PHE A 1 88 ? 6.293 -7.293 -9.754 1.00 78.50 88 PHE A CA 1
ATOM 697 C C . PHE A 1 88 ? 7.716 -6.786 -9.564 1.00 78.50 88 PHE A C 1
ATOM 699 O O . PHE A 1 88 ? 8.064 -5.747 -10.126 1.00 78.50 88 PHE A O 1
ATOM 706 N N . ARG A 1 89 ? 8.555 -7.512 -8.813 1.00 79.50 89 ARG A N 1
ATOM 707 C CA . ARG A 1 89 ? 9.889 -7.050 -8.389 1.00 79.50 89 ARG A CA 1
ATOM 708 C C . ARG A 1 89 ? 9.863 -5.669 -7.727 1.00 79.50 89 ARG A C 1
ATOM 710 O O . ARG A 1 89 ? 10.869 -4.965 -7.731 1.00 79.50 89 ARG A O 1
ATOM 717 N N . ILE A 1 90 ? 8.730 -5.278 -7.146 1.00 83.94 90 ILE A N 1
ATOM 718 C CA . ILE A 1 90 ? 8.637 -4.030 -6.393 1.00 83.94 90 ILE A CA 1
ATOM 719 C C . ILE A 1 90 ? 9.348 -4.245 -5.057 1.00 83.94 90 ILE A C 1
ATOM 721 O O . ILE A 1 90 ? 9.116 -5.240 -4.362 1.00 83.94 90 ILE A O 1
ATOM 725 N N . GLY A 1 91 ? 10.245 -3.324 -4.705 1.00 81.94 91 GLY A N 1
ATOM 726 C CA . GLY A 1 91 ? 10.905 -3.344 -3.407 1.00 81.94 91 GLY A CA 1
ATOM 727 C C . GLY A 1 91 ? 9.889 -3.054 -2.308 1.00 81.94 91 GLY A C 1
ATOM 728 O O . GLY A 1 91 ? 9.159 -2.074 -2.397 1.00 81.94 91 GLY A O 1
ATOM 729 N N . VAL A 1 92 ? 9.845 -3.879 -1.262 1.00 81.06 92 VAL A N 1
ATOM 730 C CA . VAL A 1 92 ? 9.078 -3.586 -0.041 1.00 81.06 92 VAL A CA 1
ATOM 731 C C . VAL A 1 92 ? 10.051 -3.519 1.135 1.00 81.06 92 VAL A C 1
ATOM 733 O O . VAL A 1 92 ? 10.726 -4.512 1.434 1.00 81.06 92 VAL A O 1
ATOM 736 N N . ALA A 1 93 ? 10.155 -2.352 1.769 1.00 78.19 93 ALA A N 1
AT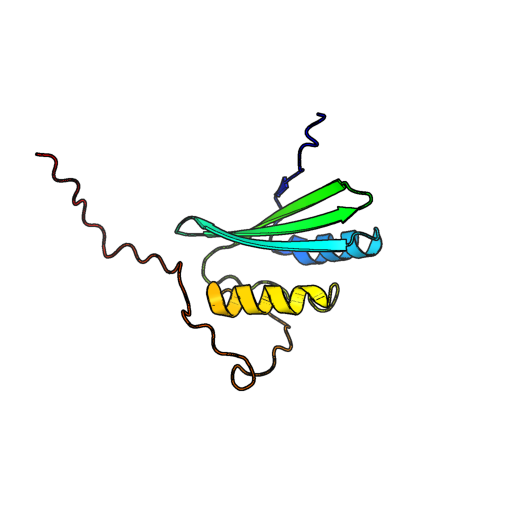OM 737 C CA . ALA A 1 93 ? 11.018 -2.092 2.918 1.00 78.19 93 ALA A CA 1
ATOM 738 C C . ALA A 1 93 ? 10.334 -2.510 4.226 1.00 78.19 93 ALA A C 1
ATOM 740 O O . ALA A 1 93 ? 9.171 -2.188 4.457 1.00 78.19 93 ALA A O 1
ATOM 741 N N . GLY A 1 94 ? 11.065 -3.205 5.103 1.00 65.69 94 GLY A N 1
ATOM 742 C CA . GLY A 1 94 ? 10.588 -3.575 6.443 1.00 65.69 94 GLY A CA 1
ATOM 743 C C . GLY A 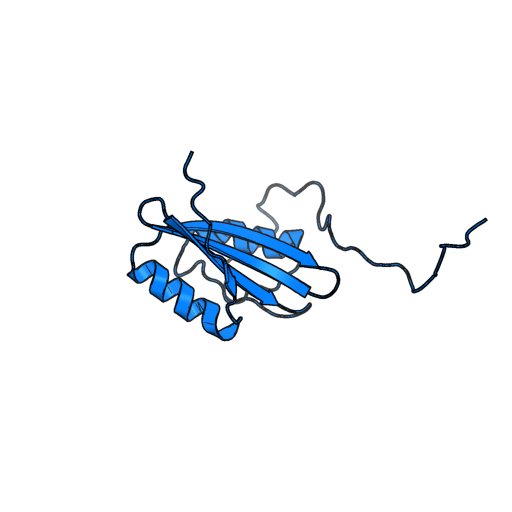1 94 ? 9.780 -4.876 6.539 1.00 65.69 94 GLY A C 1
ATOM 744 O O . GLY A 1 94 ? 9.397 -5.262 7.640 1.00 65.69 94 GLY A O 1
ATOM 745 N N . SER A 1 95 ? 9.547 -5.597 5.436 1.00 59.78 95 SER A N 1
ATOM 746 C CA . SER A 1 95 ? 8.858 -6.895 5.487 1.00 59.78 95 SER A CA 1
ATOM 747 C C . SER A 1 95 ? 9.804 -8.006 5.971 1.00 59.78 95 SER A C 1
ATOM 749 O O . SER A 1 95 ? 10.802 -8.288 5.303 1.00 59.78 95 SER A O 1
ATOM 751 N N . GLN A 1 96 ? 9.468 -8.699 7.063 1.00 54.16 96 GLN A N 1
ATOM 752 C CA . GLN A 1 96 ? 10.182 -9.903 7.527 1.00 54.16 96 GLN A CA 1
ATOM 753 C C . GLN A 1 96 ? 9.761 -11.159 6.744 1.00 54.16 96 GLN A C 1
ATOM 755 O O . GLN A 1 96 ? 9.289 -12.147 7.300 1.00 54.16 96 GLN A O 1
ATOM 760 N N . ALA A 1 97 ? 9.868 -11.116 5.418 1.00 52.84 97 ALA A N 1
ATOM 761 C CA . ALA A 1 97 ? 9.604 -12.286 4.593 1.00 52.84 97 ALA A CA 1
ATOM 762 C C . ALA A 1 97 ? 10.717 -13.333 4.802 1.00 52.84 97 ALA A C 1
ATOM 764 O O . ALA A 1 97 ? 11.874 -13.023 4.513 1.00 52.84 97 ALA A O 1
ATOM 765 N N . PRO A 1 98 ? 10.411 -14.569 5.258 1.00 46.91 98 PRO A N 1
ATOM 766 C CA . PRO A 1 98 ? 11.404 -15.635 5.295 1.00 46.91 98 PRO A CA 1
ATOM 767 C C . PRO A 1 98 ? 11.912 -15.905 3.878 1.00 46.91 98 PRO A C 1
ATOM 769 O O . PRO A 1 98 ? 11.137 -15.803 2.915 1.00 46.91 98 PRO A O 1
ATOM 772 N N . ALA A 1 99 ? 13.205 -16.225 3.776 1.00 51.19 99 ALA A N 1
ATOM 773 C CA . ALA A 1 99 ? 13.912 -16.474 2.526 1.00 51.19 99 ALA A CA 1
ATOM 774 C C . ALA A 1 99 ? 13.146 -17.444 1.608 1.00 51.19 99 ALA A C 1
ATOM 776 O O . ALA A 1 99 ? 12.433 -18.338 2.062 1.00 51.19 99 ALA A O 1
ATOM 777 N N . ARG A 1 100 ? 13.325 -17.252 0.296 1.00 53.97 100 ARG A N 1
ATOM 778 C CA . ARG A 1 100 ? 12.621 -17.890 -0.840 1.00 53.97 100 ARG A CA 1
ATOM 779 C C . ARG A 1 100 ? 12.639 -19.438 -0.862 1.00 53.97 100 ARG A C 1
ATOM 781 O O . ARG A 1 100 ? 12.007 -20.030 -1.728 1.00 53.97 100 ARG A O 1
ATOM 788 N N . ASP A 1 101 ? 13.350 -20.065 0.068 1.00 55.75 101 ASP A N 1
ATOM 789 C CA . ASP A 1 101 ? 13.636 -21.500 0.174 1.00 55.75 101 ASP A CA 1
ATOM 790 C C . ASP A 1 101 ? 12.396 -22.353 0.533 1.00 55.75 101 ASP A C 1
ATOM 792 O O . ASP A 1 101 ? 12.054 -23.289 -0.183 1.00 55.75 101 ASP A O 1
ATOM 796 N N . ASN A 1 102 ? 11.613 -21.957 1.543 1.00 54.97 102 ASN A N 1
ATOM 797 C CA . ASN A 1 102 ? 10.542 -22.800 2.110 1.00 54.97 102 ASN A CA 1
ATOM 798 C C . ASN A 1 102 ? 9.141 -22.639 1.478 1.00 54.97 102 ASN A C 1
ATOM 800 O O . ASN A 1 102 ? 8.139 -22.993 2.102 1.00 54.97 102 ASN A O 1
ATOM 804 N N . ARG A 1 103 ? 9.013 -22.072 0.269 1.00 54.62 103 ARG A N 1
ATOM 805 C CA . ARG A 1 103 ? 7.697 -21.792 -0.349 1.00 54.62 103 ARG A CA 1
ATOM 806 C C . ARG A 1 103 ? 7.449 -22.637 -1.600 1.00 54.62 103 ARG A C 1
ATOM 808 O O . ARG A 1 103 ? 8.389 -22.879 -2.359 1.00 54.62 103 ARG A O 1
ATOM 815 N N . PRO A 1 104 ? 6.190 -23.037 -1.875 1.00 54.41 104 PRO A N 1
ATOM 816 C CA . PRO A 1 104 ? 5.848 -23.648 -3.152 1.00 54.41 104 PRO A CA 1
ATOM 817 C C . PRO A 1 104 ? 6.263 -22.701 -4.283 1.00 54.41 104 PRO A C 1
ATOM 819 O O . PRO A 1 104 ? 5.844 -21.543 -4.340 1.00 54.41 104 PRO A O 1
ATOM 822 N N . ARG A 1 105 ? 7.149 -23.181 -5.161 1.00 54.00 105 ARG A N 1
ATOM 823 C CA . ARG A 1 105 ? 7.690 -22.383 -6.264 1.00 54.00 105 ARG A CA 1
ATOM 824 C C . ARG A 1 105 ? 6.558 -22.035 -7.229 1.00 54.00 105 ARG A C 1
ATOM 826 O O . ARG A 1 105 ? 5.890 -22.927 -7.750 1.00 54.00 105 ARG A O 1
ATOM 833 N N . LYS A 1 106 ? 6.362 -20.745 -7.507 1.00 55.78 106 LYS A N 1
ATOM 834 C CA . LYS A 1 106 ? 5.455 -20.314 -8.578 1.00 55.78 106 LYS A CA 1
ATOM 835 C C . LYS A 1 106 ? 6.009 -20.799 -9.916 1.00 55.78 106 LYS A C 1
ATOM 837 O O . LYS A 1 106 ? 7.190 -20.616 -10.204 1.00 55.78 106 LYS A O 1
ATOM 842 N N . ARG A 1 107 ? 5.148 -21.420 -10.729 1.00 47.59 107 ARG A N 1
ATOM 843 C CA . ARG A 1 107 ? 5.507 -22.035 -12.022 1.00 47.59 107 ARG A CA 1
ATOM 844 C C . ARG A 1 107 ? 6.078 -21.030 -13.029 1.00 47.59 107 ARG A C 1
ATOM 846 O O . ARG A 1 107 ? 6.888 -21.408 -13.866 1.00 47.59 107 ARG A O 1
ATOM 853 N N . ILE A 1 108 ? 5.665 -19.766 -12.944 1.00 53.44 108 ILE A N 1
ATOM 854 C CA . ILE A 1 108 ? 6.173 -18.658 -13.758 1.00 53.44 108 ILE A CA 1
ATOM 855 C C . ILE A 1 108 ? 6.501 -17.526 -12.797 1.00 53.44 108 ILE A C 1
ATOM 857 O O . ILE A 1 108 ? 5.642 -17.075 -12.041 1.00 53.44 108 ILE A O 1
ATOM 861 N N . THR A 1 109 ? 7.752 -17.084 -12.815 1.00 53.53 109 THR A N 1
ATOM 862 C CA . THR A 1 109 ? 8.145 -15.847 -12.143 1.00 53.53 109 THR A CA 1
ATOM 863 C C . THR A 1 109 ? 8.160 -14.759 -13.221 1.00 53.53 109 THR A C 1
ATOM 865 O O . THR A 1 109 ? 8.757 -14.988 -14.269 1.00 53.53 109 THR A O 1
ATOM 868 N N . TYR A 1 110 ? 7.513 -13.611 -12.980 1.00 60.16 110 TYR A N 1
ATOM 869 C CA . TYR A 1 110 ? 7.510 -12.418 -13.8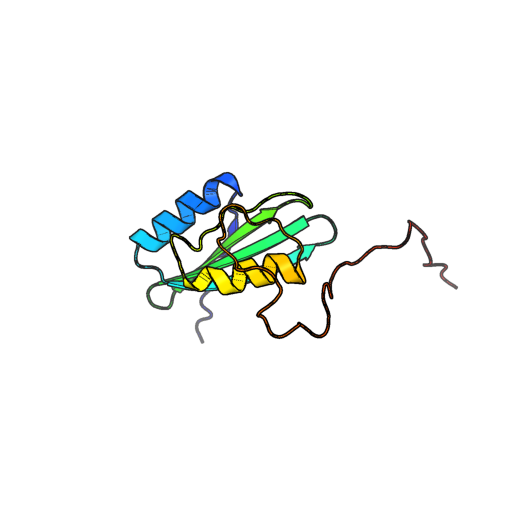60 1.00 60.16 110 TYR A CA 1
ATOM 870 C C . TYR A 1 110 ? 6.666 -12.469 -15.168 1.00 60.16 110 TYR A C 1
ATOM 872 O O . TYR A 1 110 ? 7.172 -12.161 -16.243 1.00 60.16 110 TYR A O 1
ATOM 880 N N . PRO A 1 111 ? 5.360 -12.793 -15.126 1.00 58.12 111 PRO A N 1
ATOM 881 C CA . PRO A 1 111 ? 4.494 -12.842 -16.313 1.00 58.12 111 PRO A CA 1
ATOM 882 C C . PRO A 1 111 ? 4.194 -11.492 -17.001 1.00 58.12 111 PRO A C 1
ATOM 884 O O . PRO A 1 111 ? 3.585 -11.502 -18.065 1.00 58.12 111 PRO A O 1
ATOM 887 N N . PHE A 1 112 ? 4.573 -10.341 -16.435 1.00 56.59 112 PHE A N 1
ATOM 888 C CA . PHE A 1 112 ? 4.258 -9.013 -17.005 1.00 56.59 112 PHE A CA 1
ATOM 889 C C . PHE A 1 112 ? 5.474 -8.103 -17.193 1.00 56.59 112 PHE A C 1
ATOM 891 O O . PHE A 1 112 ? 5.324 -6.893 -17.371 1.00 56.59 112 PHE A O 1
ATOM 898 N N . GLU A 1 113 ? 6.688 -8.651 -17.147 1.00 58.19 113 GLU A N 1
ATOM 899 C CA . GLU A 1 113 ? 7.870 -7.915 -17.591 1.00 58.19 113 GLU A CA 1
ATOM 900 C C . GLU A 1 113 ? 7.765 -7.744 -19.121 1.00 58.19 113 GLU A C 1
ATOM 902 O O . GLU A 1 113 ? 8.232 -8.575 -19.891 1.00 58.19 113 GLU A O 1
ATOM 907 N N . PHE A 1 114 ? 7.055 -6.704 -19.576 1.00 50.31 114 PHE A N 1
ATOM 908 C CA . PHE A 1 114 ? 6.953 -6.363 -20.994 1.00 50.31 114 PHE A CA 1
ATOM 909 C C . PHE A 1 114 ? 8.166 -5.514 -21.366 1.00 50.31 114 PHE A C 1
ATOM 911 O O . PHE A 1 114 ? 8.161 -4.287 -21.241 1.00 50.31 114 PHE A O 1
ATOM 918 N N . THR A 1 115 ? 9.248 -6.160 -21.787 1.00 44.91 115 THR A N 1
ATOM 919 C CA . THR A 1 115 ? 10.271 -5.478 -22.575 1.00 44.91 115 THR A CA 1
ATOM 920 C C . THR A 1 115 ? 9.660 -5.226 -23.945 1.00 44.91 115 THR A C 1
ATOM 922 O O . THR A 1 115 ? 9.379 -6.175 -24.666 1.00 44.91 115 THR A O 1
ATOM 925 N N . ILE A 1 116 ? 9.450 -3.961 -24.317 1.00 46.78 116 ILE A N 1
ATOM 926 C CA . ILE A 1 116 ? 9.381 -3.618 -25.739 1.00 46.78 116 ILE A CA 1
ATOM 927 C C . ILE A 1 116 ? 10.812 -3.839 -26.238 1.00 46.78 116 ILE A C 1
ATOM 929 O O . ILE A 1 116 ? 11.698 -3.092 -25.808 1.00 46.78 116 ILE A O 1
ATOM 933 N N . PRO A 1 117 ? 11.099 -4.870 -27.052 1.00 40.94 117 PRO A N 1
ATOM 934 C CA . PRO A 1 117 ? 12.400 -4.941 -27.683 1.00 40.94 117 PRO A CA 1
ATOM 935 C C . PRO A 1 117 ? 12.481 -3.724 -28.603 1.00 40.94 117 PRO A C 1
ATOM 937 O O . PRO A 1 117 ? 11.621 -3.560 -29.459 1.00 40.94 117 PRO A O 1
ATOM 940 N N . ASN A 1 118 ? 13.438 -2.839 -28.312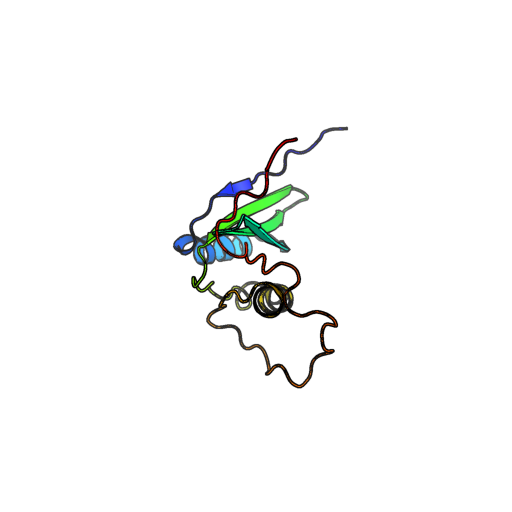 1.00 41.78 118 ASN A N 1
ATOM 941 C CA . ASN A 1 118 ? 13.925 -1.738 -29.144 1.00 41.78 118 ASN A CA 1
ATOM 942 C C . ASN A 1 118 ? 12.969 -1.273 -30.248 1.00 41.78 118 ASN A C 1
ATOM 944 O O . ASN A 1 118 ? 12.954 -1.892 -31.297 1.00 41.78 118 ASN A O 1
ATOM 948 N N . GLY A 1 119 ? 12.243 -0.174 -30.019 1.00 49.81 119 GLY A N 1
ATOM 949 C CA . GLY A 1 119 ? 11.997 0.909 -30.991 1.00 49.81 119 GLY A CA 1
ATOM 950 C C . GLY A 1 119 ? 11.651 0.626 -32.464 1.00 49.81 119 GLY A C 1
ATOM 951 O O . GLY A 1 119 ? 11.657 1.580 -33.237 1.00 49.81 119 GLY A O 1
ATOM 952 N N . ASP A 1 120 ? 11.323 -0.592 -32.877 1.00 37.91 120 ASP A N 1
ATOM 953 C CA . ASP A 1 120 ? 11.097 -0.920 -34.275 1.00 37.91 120 ASP A CA 1
ATOM 954 C C . ASP A 1 120 ? 9.608 -0.798 -34.571 1.00 37.91 120 ASP A C 1
ATOM 956 O O . ASP A 1 120 ? 8.767 -1.611 -34.179 1.00 37.91 120 ASP A O 1
ATOM 960 N N . THR A 1 121 ? 9.277 0.270 -35.290 1.00 50.03 121 THR A N 1
ATOM 961 C CA . THR A 1 121 ? 7.989 0.456 -35.949 1.00 50.03 121 THR A CA 1
ATOM 962 C C . THR A 1 121 ? 7.840 -0.616 -37.030 1.00 50.03 121 THR A C 1
ATOM 964 O O . THR A 1 121 ? 8.086 -0.387 -38.209 1.00 50.03 121 THR A O 1
ATOM 967 N N . LEU A 1 122 ? 7.401 -1.812 -36.644 1.00 42.34 122 LEU A N 1
ATOM 968 C CA . LEU A 1 122 ? 6.926 -2.839 -37.574 1.00 42.34 122 LEU A CA 1
ATOM 969 C C . LEU A 1 122 ? 5.405 -2.758 -37.740 1.00 42.34 122 LEU A C 1
ATOM 971 O O . LEU A 1 122 ? 4.701 -3.759 -37.740 1.00 42.34 122 LEU A O 1
ATOM 975 N N . CYS A 1 123 ? 4.904 -1.543 -37.961 1.00 47.59 123 CYS A N 1
ATOM 976 C CA . CYS A 1 123 ? 3.682 -1.333 -38.732 1.00 47.59 123 CYS A CA 1
ATOM 977 C C . CYS A 1 123 ? 4.097 -0.894 -40.137 1.00 47.59 123 CYS A C 1
ATOM 979 O O . CYS A 1 123 ? 3.843 0.232 -40.561 1.00 47.59 123 CYS A O 1
ATOM 981 N N . ARG A 1 124 ? 4.790 -1.781 -40.861 1.00 40.50 124 ARG A N 1
ATOM 982 C CA . ARG A 1 124 ? 4.936 -1.639 -42.310 1.00 40.50 124 ARG A CA 1
ATOM 983 C C . ARG A 1 124 ? 3.593 -2.054 -42.906 1.00 40.50 124 ARG A C 1
ATOM 985 O O . ARG A 1 124 ? 3.347 -3.235 -43.138 1.00 40.50 124 ARG A O 1
ATOM 992 N N . ASN A 1 125 ? 2.689 -1.084 -43.022 1.00 43.16 125 ASN A N 1
ATOM 993 C CA . ASN A 1 125 ? 1.431 -1.275 -43.729 1.00 43.16 125 ASN A CA 1
ATOM 994 C C . ASN A 1 125 ? 1.724 -1.633 -45.192 1.00 43.16 125 ASN A C 1
ATOM 996 O O . ASN A 1 125 ? 2.655 -1.093 -45.794 1.00 43.16 125 ASN A O 1
ATOM 1000 N N . ARG A 1 126 ? 0.945 -2.605 -45.671 1.00 43.59 126 ARG A N 1
ATOM 1001 C CA . ARG A 1 126 ? 0.883 -3.106 -47.046 1.00 43.59 126 ARG A CA 1
ATOM 1002 C C . ARG A 1 126 ? 0.620 -2.004 -48.061 1.00 43.59 126 ARG A C 1
ATOM 1004 O O . ARG A 1 126 ? -0.093 -1.045 -47.694 1.00 43.59 126 ARG A O 1
#

Secondary structure (DSSP, 8-state):
------EEEE--GGGHHHHHHHHHHTTPEEEEEEEEE-SSEEEEEEEEEETTEEEEEEEEEETT-EEEP-TTT-TTHHHHHHHHHHTT--EEES--PPPGGGSPPPSSS-TT-----TT-------

Nearest PDB structures (foldseek):
  7b93-assembly1_C  TM=8.174E-01  e=9.378E-06  Mus musculus
  8ugi-assembly1_1C  TM=8.214E-01  e=1.887E-05  Sus scrofa
  7zd6-assembly1_5  TM=7.999E-01  e=1.463E-05  Ovis aries
  7dkf-assembly1_C2  TM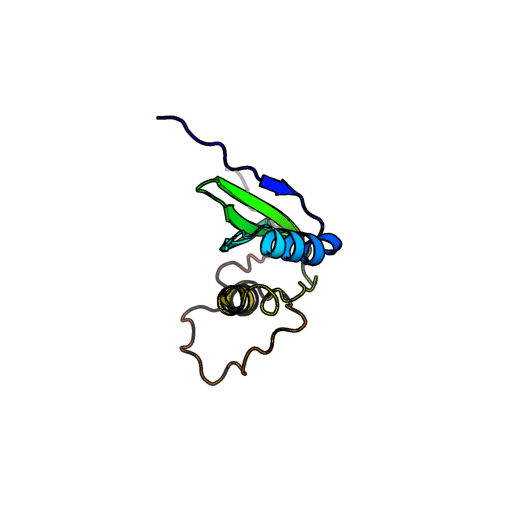=7.823E-01  e=4.047E-05  Bos taurus
  5ldw-assembly1_C  TM=7.086E-01  e=7.643E-05  Bos taurus

Foldseek 3Di:
DDDDDAAEAEDELVCVQVVLQVCLVVVWDFDDWDWDDPPFKIWIWTWTDDPNHIYIYIYIGGPPDEHEDPCVSPVVCLVVVVCCCFAVVHHYPPRPDPDPPPDDDDPDTHPPPDDPPDDDPPPPDD

Sequence (126 aa):
MNVEVQQIIETNLSDLLPVVTARKNEGCRLVAITATTNGNRYELCYSFDKHYRVQTHRVTISKGDTLPSITGIYPSAFVYENELRDIFRIGVAGSQAPARDNRPRKRITYPFEFTIPNGDTLCRNR